Protein AF-A0A949NQY0-F1 (afdb_monomer_lite)

Foldseek 3Di:
DDADDPVLLVLLLVLLVVLLPDDLVLLQCCVPQPDQLGPPLLSVLSCLLSVLSVLDDSVLSVVDGSVLSVLSNVLSVVSVVLSVCSNVDDCVVDDVVSVVSSVVSNVSSVVSCVNRVVSSVVVVD

Sequence (125 aa):
MTAVNNSDLDNARASLERVQKFDTATLSQKNRLGDELCFDPAVDPANKIIGLYRKLTLSSLEDFPKAQLDVIVNQANADFVTFGKILEYKPSQGVAERDNLINQLDARYATVFQNIHPLISVLRR

Secondary structure (DSSP, 8-state):
-PPPPHHHHHHHHHHHHHHHT--GGGGG-HHHHHHHH--HHHHHHHHHHHHHHTTS-TTGGGGS-HHHHHHHHHHHHHHHHHHHHHHT--GGGHHHHHHHHHHHHHHHHHHHHHHHHHHHHHTT-

Radius of gyration: 15.91 Å; chains: 1; bounding box: 36×25×46 Å

pLDDT: mean 93.29, std 9.13, range [43.66, 98.31]

Structure (mmCIF, N/CA/C/O backbone):
data_AF-A0A949NQY0-F1
#
_entry.id   AF-A0A949NQY0-F1
#
loop_
_atom_site.group_PDB
_atom_site.id
_atom_site.type_symbol
_atom_site.label_atom_id
_atom_site.label_alt_id
_atom_site.label_comp_id
_atom_site.label_asym_id
_atom_site.label_entity_id
_atom_site.label_seq_id
_atom_site.pdbx_PDB_ins_code
_atom_site.Cartn_x
_atom_site.Cartn_y
_atom_site.Cartn_z
_atom_site.occupancy
_atom_site.B_iso_or_equiv
_atom_site.auth_seq_id
_atom_site.auth_comp_id
_atom_site.auth_asym_id
_atom_site.auth_atom_id
_atom_site.pdbx_PDB_model_num
ATOM 1 N N . MET A 1 1 ? -9.969 12.045 24.370 1.00 43.66 1 MET A N 1
ATOM 2 C CA . MET A 1 1 ? -10.445 10.974 23.470 1.00 43.66 1 MET A CA 1
ATOM 3 C C . MET A 1 1 ? -11.450 11.601 22.528 1.00 43.66 1 MET A C 1
ATOM 5 O O . MET A 1 1 ? -12.491 12.042 22.991 1.00 43.66 1 MET A O 1
ATOM 9 N N . THR A 1 2 ? -11.103 11.755 21.255 1.00 48.91 2 THR A N 1
ATOM 10 C CA . THR A 1 2 ? -12.026 12.281 20.243 1.00 48.91 2 THR A CA 1
ATOM 11 C C . THR A 1 2 ? -13.023 11.173 19.906 1.00 48.91 2 THR A C 1
ATOM 13 O O . THR A 1 2 ? -12.596 10.059 19.602 1.00 48.91 2 THR A O 1
A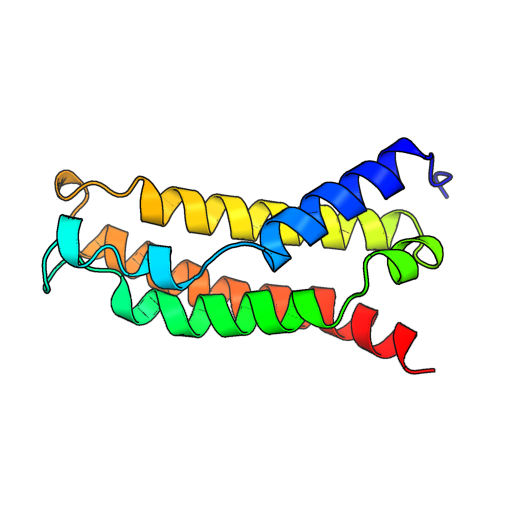TOM 16 N N . ALA A 1 3 ? -14.324 11.441 20.035 1.00 59.97 3 ALA A N 1
ATOM 17 C CA . ALA A 1 3 ? -15.365 10.488 19.657 1.00 59.97 3 ALA A CA 1
ATOM 18 C C . ALA A 1 3 ? -15.244 10.142 18.162 1.00 59.97 3 ALA A C 1
ATOM 20 O O . ALA A 1 3 ? -14.936 11.020 17.356 1.00 59.97 3 ALA A O 1
ATOM 21 N N . VAL A 1 4 ? -15.453 8.871 17.809 1.00 68.38 4 VAL A N 1
ATOM 22 C CA . VAL A 1 4 ? -15.598 8.444 16.409 1.00 68.38 4 VAL A CA 1
ATOM 23 C C . VAL A 1 4 ? -16.932 8.991 15.917 1.00 68.38 4 VAL A C 1
ATOM 25 O O . VAL A 1 4 ? -17.972 8.639 16.471 1.00 68.38 4 VAL A O 1
ATOM 28 N N . ASN A 1 5 ? -16.913 9.848 14.900 1.00 77.12 5 ASN A N 1
ATOM 29 C CA . ASN A 1 5 ? -18.142 10.275 14.232 1.00 77.12 5 ASN A CA 1
ATOM 30 C C . ASN A 1 5 ? -18.378 9.402 12.993 1.00 77.12 5 ASN A C 1
ATOM 32 O O . ASN A 1 5 ? -17.433 8.835 12.447 1.00 77.12 5 ASN A O 1
ATOM 36 N N . ASN A 1 6 ? -19.623 9.315 12.511 1.00 78.12 6 ASN A N 1
ATOM 37 C CA . ASN A 1 6 ? -19.991 8.441 11.384 1.00 78.12 6 ASN A CA 1
ATOM 38 C C . ASN A 1 6 ? -19.102 8.659 10.139 1.00 78.12 6 ASN A C 1
ATOM 40 O O . ASN A 1 6 ? -18.733 7.711 9.456 1.00 78.12 6 ASN A O 1
ATOM 44 N N . SER A 1 7 ? -18.652 9.900 9.924 1.00 86.88 7 SER A N 1
ATOM 45 C CA . SER A 1 7 ? -17.726 10.271 8.852 1.00 86.88 7 SER A CA 1
ATOM 46 C C . SER A 1 7 ? -16.351 9.597 8.933 1.00 86.88 7 SER A C 1
ATOM 48 O O . SER A 1 7 ? -15.749 9.338 7.895 1.00 86.88 7 SER A O 1
ATOM 50 N N . ASP A 1 8 ? -15.830 9.323 10.135 1.00 90.25 8 ASP A N 1
ATOM 51 C CA . ASP A 1 8 ? -14.536 8.649 10.310 1.00 90.25 8 ASP A CA 1
ATOM 52 C C . ASP A 1 8 ? -14.628 7.178 9.883 1.00 90.25 8 ASP A C 1
ATOM 54 O O . ASP A 1 8 ? -13.750 6.670 9.183 1.00 90.25 8 ASP A O 1
ATOM 58 N N . LEU A 1 9 ? -15.718 6.509 10.272 1.00 94.00 9 LEU A N 1
ATOM 59 C CA . LEU A 1 9 ? -15.992 5.119 9.912 1.00 94.00 9 LEU A CA 1
ATOM 60 C C . LEU A 1 9 ? -16.247 4.972 8.407 1.00 94.00 9 LEU A C 1
ATOM 62 O O . LEU A 1 9 ? -15.681 4.081 7.774 1.00 94.00 9 LEU A O 1
ATOM 66 N N . ASP A 1 10 ? -17.050 5.865 7.825 1.00 95.06 10 ASP A N 1
ATOM 67 C CA . ASP A 1 10 ? -17.339 5.869 6.388 1.00 95.06 10 ASP A CA 1
ATOM 68 C C . ASP A 1 10 ? -16.065 6.101 5.562 1.00 95.06 10 ASP A C 1
ATOM 70 O O . ASP A 1 10 ? -15.825 5.410 4.568 1.00 95.06 10 ASP A O 1
ATOM 74 N N . ASN A 1 11 ? -15.192 7.009 6.010 1.00 96.00 11 ASN A N 1
ATOM 75 C CA . ASN A 1 11 ? -13.898 7.245 5.375 1.00 96.00 11 ASN A CA 1
ATOM 76 C C . ASN A 1 11 ? -12.976 6.018 5.477 1.00 96.00 11 ASN A C 1
ATOM 78 O O . ASN A 1 11 ? -12.383 5.601 4.481 1.00 96.00 11 ASN A O 1
ATOM 82 N N . ALA A 1 12 ? -12.894 5.388 6.653 1.00 97.06 12 ALA A N 1
ATOM 83 C CA . ALA A 1 12 ? -12.118 4.162 6.838 1.00 97.06 12 ALA A CA 1
ATOM 84 C C . ALA A 1 12 ? -12.615 3.021 5.943 1.00 97.06 12 ALA A C 1
ATOM 86 O O . ALA A 1 12 ? -11.800 2.342 5.313 1.00 97.06 12 ALA A O 1
ATOM 87 N N . ARG A 1 13 ? -13.938 2.856 5.822 1.00 97.44 13 ARG A N 1
ATOM 88 C CA . ARG A 1 13 ? -14.557 1.886 4.909 1.00 97.44 13 ARG A CA 1
ATOM 89 C C . ARG A 1 13 ? -14.185 2.161 3.462 1.00 97.44 13 ARG A C 1
ATOM 91 O O . ARG A 1 13 ? -13.691 1.256 2.798 1.00 97.44 13 ARG A O 1
ATOM 98 N N . ALA A 1 14 ? -14.359 3.396 2.997 1.00 97.50 14 ALA A N 1
ATOM 99 C CA . ALA A 1 14 ? -14.058 3.771 1.619 1.00 97.50 14 ALA A CA 1
ATOM 100 C C . ALA A 1 14 ? -12.572 3.568 1.275 1.00 97.50 14 ALA A C 1
ATOM 102 O O . ALA A 1 14 ? -12.245 2.978 0.242 1.00 97.50 14 ALA A O 1
ATOM 103 N N . SER A 1 15 ? -11.658 4.004 2.150 1.00 97.81 15 SER A N 1
ATOM 104 C CA . SER A 1 15 ? -10.215 3.823 1.956 1.00 97.81 15 SER A CA 1
ATOM 105 C C . SER A 1 15 ? -9.811 2.347 1.950 1.00 97.81 15 SER A C 1
ATOM 107 O O . SER A 1 15 ? -9.056 1.932 1.064 1.00 97.81 15 SER A O 1
ATOM 109 N N . LEU A 1 16 ? -10.319 1.551 2.900 1.00 97.88 16 LEU A N 1
ATOM 110 C CA . LEU A 1 16 ? -10.015 0.122 2.992 1.00 97.88 16 LEU A CA 1
ATOM 111 C C . LEU A 1 16 ? -10.578 -0.648 1.792 1.00 97.88 16 LEU A C 1
ATOM 113 O O . LEU A 1 16 ? -9.865 -1.428 1.164 1.00 97.88 16 LEU A O 1
ATOM 117 N N . GLU A 1 17 ? -11.834 -0.400 1.430 1.00 98.06 17 GLU A N 1
ATOM 118 C CA . GLU A 1 17 ? -12.479 -1.058 0.297 1.00 98.06 17 GLU A CA 1
ATOM 119 C C . GLU A 1 17 ? -11.743 -0.758 -1.014 1.00 98.06 17 GLU A C 1
ATOM 121 O O . GLU A 1 17 ? -11.469 -1.669 -1.801 1.00 98.06 17 GLU A O 1
ATOM 126 N N . ARG A 1 18 ? -11.356 0.505 -1.231 1.00 98.00 18 ARG A N 1
ATOM 127 C CA . ARG A 1 18 ? -10.615 0.917 -2.428 1.00 98.00 18 ARG A CA 1
ATOM 128 C C . ARG A 1 18 ? -9.297 0.159 -2.570 1.00 98.00 18 ARG A C 1
ATOM 130 O O . ARG A 1 18 ? -9.002 -0.330 -3.658 1.00 98.00 18 ARG A O 1
ATOM 137 N N . VAL A 1 19 ? -8.508 0.053 -1.498 1.00 97.50 19 VAL A N 1
ATOM 138 C CA . VAL A 1 19 ? -7.222 -0.661 -1.565 1.00 97.50 19 VAL A CA 1
ATOM 139 C C . VAL A 1 19 ? -7.420 -2.176 -1.687 1.00 97.50 19 VAL A C 1
ATOM 141 O O . VAL A 1 19 ? -6.682 -2.825 -2.420 1.00 97.50 19 VAL A O 1
ATOM 144 N N . GLN A 1 20 ? -8.448 -2.753 -1.053 1.00 97.62 20 GLN A N 1
ATOM 145 C CA . GLN A 1 20 ? -8.754 -4.189 -1.151 1.00 97.62 20 GLN A CA 1
ATOM 146 C C . GLN A 1 20 ? -9.164 -4.629 -2.564 1.00 97.62 20 GLN A C 1
ATOM 148 O O . GLN A 1 20 ? -8.848 -5.755 -2.978 1.00 97.62 20 GLN A O 1
ATOM 153 N N . LYS A 1 21 ? -9.879 -3.749 -3.277 1.00 97.81 21 LYS A N 1
ATOM 154 C CA . LYS A 1 21 ? -10.380 -3.962 -4.642 1.00 97.81 21 LYS A CA 1
ATOM 155 C C . LYS A 1 21 ? -9.372 -3.611 -5.735 1.00 97.81 21 LYS A C 1
ATOM 157 O O . LYS A 1 21 ? -9.649 -3.887 -6.898 1.00 97.81 21 LYS A O 1
ATOM 162 N N . PHE A 1 22 ? -8.237 -3.007 -5.392 1.00 98.19 22 PHE A N 1
ATOM 163 C CA . PHE A 1 22 ? -7.228 -2.654 -6.382 1.00 98.19 22 PHE A CA 1
ATOM 164 C C . PHE A 1 22 ? -6.660 -3.912 -7.058 1.00 98.19 22 PHE A C 1
ATOM 166 O O . PHE A 1 22 ? -6.286 -4.879 -6.389 1.00 98.19 22 PHE A O 1
ATOM 173 N N . ASP A 1 23 ? -6.606 -3.893 -8.389 1.00 97.75 23 ASP A N 1
ATOM 174 C CA . ASP A 1 23 ? -6.026 -4.968 -9.189 1.00 97.75 23 ASP A CA 1
ATOM 175 C C . ASP A 1 23 ? -4.523 -4.730 -9.376 1.00 97.75 23 ASP A C 1
ATOM 177 O O . ASP A 1 23 ? -4.094 -3.867 -10.143 1.00 97.75 23 ASP A O 1
ATOM 181 N N . THR A 1 24 ? -3.711 -5.511 -8.667 1.00 97.69 24 THR A N 1
ATOM 182 C CA . THR A 1 24 ? -2.244 -5.414 -8.686 1.00 97.69 24 THR A CA 1
ATOM 183 C C . THR A 1 24 ? -1.637 -5.790 -10.027 1.00 97.69 24 THR A C 1
ATOM 185 O O . THR A 1 24 ? -0.552 -5.302 -10.338 1.00 97.69 24 THR A O 1
ATOM 188 N N . ALA A 1 25 ? -2.319 -6.596 -10.848 1.00 97.94 25 ALA A N 1
ATOM 189 C CA . ALA A 1 25 ? -1.822 -6.961 -12.171 1.00 97.94 25 ALA A CA 1
ATOM 190 C C . ALA A 1 25 ? -1.700 -5.727 -13.077 1.00 97.94 25 ALA A C 1
ATOM 192 O O . ALA A 1 25 ? -0.813 -5.663 -13.930 1.00 97.94 25 ALA A O 1
ATOM 193 N N . THR A 1 26 ? -2.523 -4.698 -12.835 1.00 97.88 26 THR A N 1
ATOM 194 C CA . THR A 1 26 ? -2.422 -3.415 -13.541 1.00 97.88 26 THR A CA 1
ATOM 195 C C . THR A 1 26 ? -1.085 -2.717 -13.304 1.00 97.88 26 THR A C 1
ATOM 197 O O . THR A 1 26 ? -0.657 -1.941 -14.157 1.00 97.88 26 THR A O 1
ATOM 200 N N . LEU A 1 27 ? -0.377 -3.012 -12.208 1.00 98.00 27 LEU A N 1
ATOM 201 C CA . LEU A 1 27 ? 0.914 -2.393 -11.918 1.00 98.00 27 LEU A CA 1
ATOM 202 C C . LEU A 1 27 ? 2.011 -2.842 -12.870 1.00 98.00 27 LEU A C 1
ATOM 204 O O . LEU A 1 27 ? 2.926 -2.064 -13.055 1.00 98.00 27 LEU A O 1
ATOM 208 N N . SER A 1 28 ? 1.918 -4.013 -13.511 1.00 98.00 28 SER A N 1
ATOM 209 C CA . SER A 1 28 ? 2.944 -4.520 -14.441 1.00 98.00 28 SER A CA 1
ATOM 210 C C . SER A 1 28 ? 3.342 -3.484 -15.499 1.00 98.00 28 SER A C 1
ATOM 212 O O . SER A 1 28 ? 4.524 -3.295 -15.783 1.00 98.00 28 SER A O 1
ATOM 214 N N . GLN A 1 29 ? 2.360 -2.795 -16.095 1.00 97.38 29 GLN A N 1
ATOM 215 C CA . GLN A 1 29 ? 2.564 -1.782 -17.142 1.00 97.38 29 GLN A CA 1
ATOM 216 C C . GLN A 1 29 ? 3.413 -2.250 -18.348 1.00 97.38 29 GLN A C 1
ATOM 218 O O . GLN A 1 29 ? 3.776 -1.433 -19.197 1.00 97.38 29 GLN A O 1
ATOM 223 N N . LYS A 1 30 ? 3.681 -3.557 -18.484 1.00 96.94 30 LYS A N 1
ATOM 224 C CA . LYS A 1 30 ? 4.556 -4.142 -19.510 1.00 96.94 30 LYS A CA 1
ATOM 225 C C . LYS A 1 30 ? 4.128 -3.785 -20.932 1.00 96.94 30 LYS A C 1
ATOM 227 O O . LYS A 1 30 ? 4.959 -3.398 -21.743 1.00 96.94 30 LYS A O 1
ATOM 232 N N . ASN A 1 31 ? 2.822 -3.785 -21.206 1.00 95.69 31 ASN A N 1
ATOM 233 C CA . ASN A 1 31 ? 2.279 -3.405 -22.517 1.00 95.69 31 ASN A CA 1
ATOM 234 C C . ASN A 1 31 ? 2.557 -1.939 -22.899 1.00 95.69 31 ASN A C 1
ATOM 236 O O . ASN A 1 31 ? 2.600 -1.618 -24.082 1.00 95.69 31 ASN A O 1
ATOM 240 N N . ARG A 1 32 ? 2.712 -1.042 -21.914 1.00 96.25 32 ARG A N 1
ATOM 241 C CA . ARG A 1 32 ? 2.937 0.397 -22.132 1.00 96.25 32 ARG A CA 1
ATOM 242 C C . ARG A 1 32 ? 4.420 0.764 -22.113 1.00 96.25 32 ARG A C 1
ATOM 244 O O . ARG A 1 32 ? 4.818 1.687 -22.815 1.00 96.25 32 ARG A O 1
ATOM 251 N N . LEU A 1 33 ? 5.208 0.089 -21.278 1.00 96.50 33 LEU A N 1
ATOM 252 C CA . LEU A 1 33 ? 6.589 0.468 -20.966 1.00 96.50 33 LEU A CA 1
ATOM 253 C C . LEU A 1 33 ? 7.641 -0.483 -21.560 1.00 96.50 33 LEU A C 1
ATOM 255 O O . LEU A 1 33 ? 8.821 -0.142 -21.557 1.00 96.50 33 LEU A O 1
ATOM 259 N N . GLY A 1 34 ? 7.233 -1.639 -22.091 1.00 95.31 34 GLY A N 1
ATOM 260 C CA . GLY A 1 34 ? 8.152 -2.677 -22.563 1.00 95.31 34 GLY A CA 1
ATOM 261 C C . GLY A 1 34 ? 8.887 -3.376 -21.417 1.00 95.31 34 GLY A C 1
ATOM 262 O O . GLY A 1 34 ? 8.658 -3.079 -20.247 1.00 95.31 34 GLY A O 1
ATOM 263 N N . ASP A 1 35 ? 9.771 -4.318 -21.743 1.00 93.56 35 ASP A N 1
ATOM 264 C CA . ASP A 1 35 ? 10.422 -5.172 -20.739 1.00 93.56 35 ASP A CA 1
ATOM 265 C C . ASP A 1 35 ? 11.365 -4.403 -19.801 1.00 93.56 35 ASP A C 1
ATOM 267 O O . ASP A 1 35 ? 11.415 -4.692 -18.608 1.00 93.56 35 ASP A O 1
ATOM 271 N N . GLU A 1 36 ? 12.072 -3.391 -20.309 1.00 92.19 36 GLU A N 1
ATOM 272 C CA . GLU A 1 36 ? 13.106 -2.669 -19.552 1.00 92.19 36 GLU A CA 1
ATOM 273 C C . GLU A 1 36 ? 12.539 -1.728 -18.480 1.00 92.19 36 GLU A C 1
ATOM 275 O O . GLU A 1 36 ? 13.142 -1.552 -17.423 1.00 92.19 36 GLU A O 1
ATOM 280 N N . LEU A 1 37 ? 11.376 -1.121 -18.739 1.00 96.31 37 LEU A N 1
ATOM 281 C CA . LEU A 1 37 ? 10.758 -0.125 -17.855 1.00 96.31 37 LEU A CA 1
ATOM 282 C C . LEU A 1 37 ? 9.452 -0.613 -17.218 1.00 96.31 37 LEU A C 1
ATOM 284 O O . LEU A 1 37 ? 8.791 0.154 -16.518 1.00 96.31 37 LEU A O 1
ATOM 288 N N . CYS A 1 38 ? 9.065 -1.874 -17.435 1.00 97.06 38 CYS A N 1
ATOM 289 C CA . CYS A 1 38 ? 7.900 -2.448 -16.772 1.00 97.06 38 CYS A CA 1
ATOM 290 C C . CYS A 1 38 ? 8.083 -2.534 -15.254 1.00 97.06 38 CYS A C 1
ATOM 292 O O . CYS A 1 38 ? 9.185 -2.508 -14.699 1.00 97.06 38 CYS A O 1
ATOM 294 N N . PHE A 1 39 ? 6.964 -2.712 -14.577 1.00 98.12 39 PHE A N 1
ATOM 295 C CA . PHE A 1 39 ? 6.841 -2.862 -13.137 1.00 98.12 39 PHE A CA 1
ATOM 296 C C . PHE A 1 39 ? 6.355 -4.274 -12.778 1.00 98.12 39 PHE A C 1
ATOM 298 O O . PHE A 1 39 ? 5.726 -4.460 -11.741 1.00 98.12 39 PHE A O 1
ATOM 305 N N . ASP A 1 40 ? 6.669 -5.290 -13.596 1.00 97.75 40 ASP A N 1
ATOM 306 C CA . ASP A 1 40 ? 6.424 -6.704 -13.253 1.00 97.75 40 ASP A CA 1
ATOM 307 C C . ASP A 1 40 ? 6.896 -7.040 -11.816 1.00 97.75 40 ASP A C 1
ATOM 309 O O . ASP A 1 40 ? 6.116 -7.622 -11.059 1.00 97.75 40 ASP A O 1
ATOM 313 N N . PRO A 1 41 ? 8.086 -6.589 -11.350 1.00 96.75 41 PRO A N 1
ATOM 314 C CA . PRO A 1 41 ? 8.534 -6.843 -9.977 1.00 96.75 41 PRO A CA 1
ATOM 315 C C . PRO A 1 41 ? 7.704 -6.156 -8.882 1.00 96.75 41 PRO A C 1
ATOM 317 O O . PRO A 1 41 ? 7.806 -6.543 -7.724 1.00 96.75 41 PRO A O 1
ATOM 320 N N . ALA A 1 42 ? 6.883 -5.153 -9.214 1.00 96.50 42 ALA A N 1
ATOM 321 C CA . ALA A 1 42 ? 6.023 -4.456 -8.254 1.00 96.50 42 ALA A CA 1
ATOM 322 C C . ALA A 1 42 ? 4.750 -5.244 -7.901 1.00 96.50 42 ALA A C 1
ATOM 324 O O . ALA A 1 42 ? 4.124 -4.977 -6.871 1.00 96.50 42 ALA A O 1
ATOM 325 N N . VAL A 1 43 ? 4.355 -6.206 -8.744 1.00 97.31 43 VAL A N 1
ATOM 326 C CA . VAL A 1 43 ? 3.087 -6.940 -8.607 1.00 97.31 43 VAL A CA 1
ATOM 327 C C . VAL A 1 43 ? 3.073 -7.787 -7.332 1.00 97.31 43 VAL A C 1
ATOM 329 O O . VAL A 1 43 ? 2.113 -7.739 -6.561 1.00 97.31 43 VAL A O 1
ATOM 332 N N . ASP A 1 44 ? 4.154 -8.517 -7.059 1.00 95.94 44 ASP A N 1
ATOM 333 C CA . ASP A 1 44 ? 4.256 -9.391 -5.886 1.00 95.94 44 ASP A CA 1
ATOM 334 C C . ASP A 1 44 ? 4.258 -8.623 -4.549 1.00 95.94 44 ASP A C 1
ATOM 336 O O . ASP A 1 44 ? 3.488 -8.988 -3.650 1.00 95.94 44 ASP A O 1
ATOM 340 N N . PRO A 1 45 ? 5.047 -7.545 -4.374 1.00 95.69 45 PRO A N 1
ATOM 341 C CA . PRO A 1 45 ? 4.961 -6.691 -3.190 1.00 95.69 45 PRO A CA 1
ATOM 342 C C . PRO A 1 45 ? 3.563 -6.092 -2.993 1.00 95.69 45 PRO A C 1
ATOM 344 O O . PRO A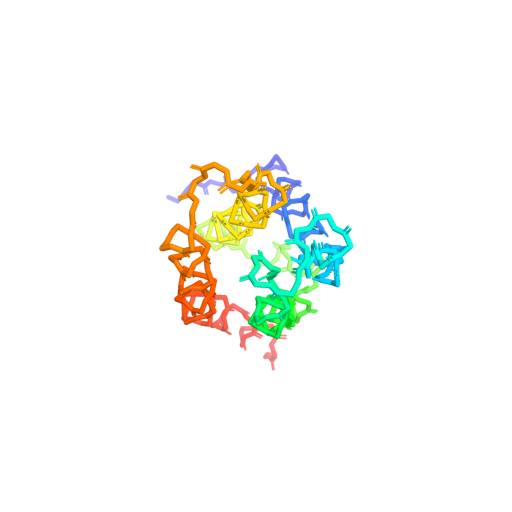 1 45 ? 3.022 -6.136 -1.883 1.00 95.69 45 PRO A O 1
ATOM 347 N N . ALA A 1 46 ? 2.923 -5.616 -4.067 1.00 97.75 46 ALA A N 1
ATOM 348 C CA . ALA A 1 46 ? 1.566 -5.076 -4.002 1.00 97.75 46 ALA A CA 1
ATOM 349 C C . ALA A 1 46 ? 0.543 -6.141 -3.575 1.00 97.75 46 ALA A C 1
ATOM 351 O O . ALA A 1 46 ? -0.319 -5.875 -2.733 1.00 97.75 46 ALA A O 1
ATOM 352 N N . ASN A 1 47 ? 0.674 -7.370 -4.084 1.00 97.7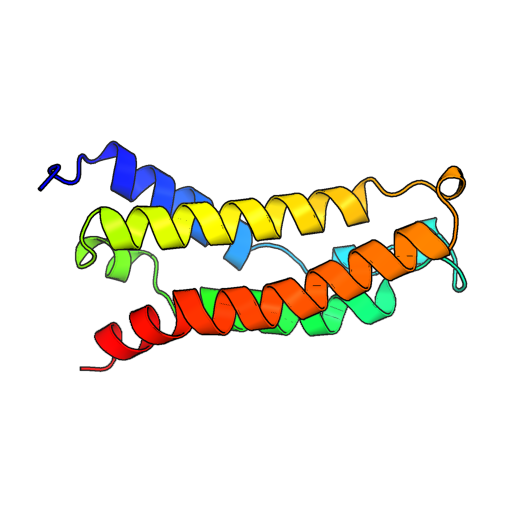5 47 ASN A N 1
ATOM 353 C CA . ASN A 1 47 ? -0.159 -8.504 -3.680 1.00 97.75 47 ASN A CA 1
ATOM 354 C C . ASN A 1 47 ? -0.041 -8.798 -2.186 1.00 97.75 47 ASN A C 1
ATOM 356 O O . ASN A 1 47 ? -1.051 -9.029 -1.518 1.00 97.75 47 ASN A O 1
ATOM 360 N N . LYS A 1 48 ? 1.177 -8.758 -1.639 1.00 96.44 48 LYS A N 1
ATOM 361 C CA . LYS A 1 48 ? 1.406 -8.963 -0.203 1.00 96.44 48 LYS A CA 1
ATOM 362 C C . LYS A 1 48 ? 0.753 -7.862 0.635 1.00 96.44 48 LYS A C 1
ATOM 364 O O . LYS A 1 48 ? 0.105 -8.177 1.633 1.00 96.44 48 LYS A O 1
ATOM 369 N N . ILE A 1 49 ? 0.872 -6.599 0.216 1.00 96.81 49 ILE A N 1
ATOM 370 C CA . ILE A 1 49 ? 0.226 -5.450 0.875 1.00 96.81 49 ILE A CA 1
ATOM 371 C C . ILE A 1 49 ? -1.297 -5.617 0.890 1.00 96.81 49 ILE A C 1
ATOM 373 O O . ILE A 1 49 ? -1.917 -5.604 1.955 1.00 96.81 49 ILE A O 1
ATOM 377 N N . ILE A 1 50 ? -1.910 -5.846 -0.274 1.00 97.06 50 ILE A N 1
ATOM 378 C CA . ILE A 1 50 ? -3.364 -6.028 -0.378 1.00 97.06 50 ILE A CA 1
ATOM 379 C C . ILE A 1 50 ? -3.821 -7.267 0.395 1.00 97.06 50 ILE A C 1
ATOM 381 O O . ILE A 1 50 ? -4.869 -7.246 1.041 1.00 97.06 50 ILE A O 1
ATOM 385 N N . GLY A 1 51 ? -3.017 -8.330 0.403 1.00 96.44 51 GLY A N 1
ATOM 386 C CA . GLY A 1 51 ? -3.265 -9.528 1.200 1.00 96.44 51 GLY A CA 1
ATOM 387 C C . GLY A 1 51 ? -3.337 -9.261 2.707 1.00 96.44 51 GLY A C 1
ATOM 388 O O . GLY A 1 51 ? -4.075 -9.957 3.403 1.00 96.44 51 GLY A O 1
ATOM 389 N N . LEU A 1 52 ? -2.627 -8.251 3.226 1.00 95.25 52 LEU A N 1
ATOM 390 C CA . LEU A 1 52 ? -2.783 -7.806 4.615 1.00 95.25 52 LEU A CA 1
ATOM 391 C C . LEU A 1 52 ? -4.108 -7.065 4.805 1.00 95.25 52 LEU A C 1
ATOM 393 O O . LEU A 1 52 ? -4.867 -7.420 5.704 1.00 95.25 52 LEU A O 1
ATOM 397 N N . TYR A 1 53 ? -4.438 -6.110 3.932 1.00 96.62 53 TYR A N 1
ATOM 398 C CA . TYR A 1 53 ? -5.705 -5.376 4.025 1.00 96.62 53 TYR A CA 1
ATOM 399 C C . TYR A 1 53 ? -6.933 -6.272 3.916 1.00 96.62 53 TYR A C 1
ATOM 401 O O . TYR A 1 53 ? -7.897 -6.060 4.644 1.00 96.62 53 TYR A O 1
ATOM 409 N N . ARG A 1 54 ? -6.910 -7.298 3.060 1.00 95.75 54 ARG A N 1
ATOM 410 C CA . ARG A 1 54 ? -8.027 -8.246 2.886 1.00 95.75 54 ARG A CA 1
ATOM 411 C C . ARG A 1 54 ? -8.342 -9.071 4.136 1.00 95.75 54 ARG A C 1
ATOM 413 O O . ARG A 1 54 ? -9.411 -9.663 4.211 1.00 95.75 54 ARG A O 1
ATOM 420 N N . LYS A 1 55 ? -7.436 -9.116 5.118 1.00 94.94 55 LYS A N 1
ATOM 421 C CA . LYS A 1 55 ? -7.691 -9.763 6.415 1.00 94.94 55 LYS A CA 1
ATOM 422 C C . LYS A 1 55 ? -8.514 -8.889 7.365 1.00 94.94 55 LYS A C 1
ATOM 424 O O . LYS A 1 55 ? -9.006 -9.409 8.359 1.00 94.94 55 LYS A O 1
ATOM 429 N N . LEU A 1 56 ? -8.649 -7.592 7.083 1.00 94.12 56 LEU A N 1
ATOM 430 C CA . LEU A 1 56 ? -9.573 -6.703 7.782 1.00 94.12 56 LEU A CA 1
ATOM 431 C C . LEU A 1 56 ? -1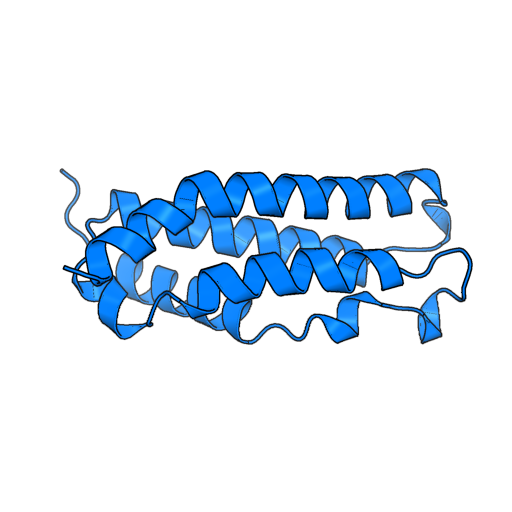0.932 -6.738 7.077 1.00 94.12 56 LEU A C 1
ATOM 433 O O . LEU A 1 56 ? -11.019 -6.473 5.878 1.00 94.12 56 LEU A O 1
ATOM 437 N N . THR A 1 57 ? -12.004 -7.037 7.804 1.00 93.38 57 THR A N 1
ATOM 438 C CA . THR A 1 57 ? -13.360 -6.953 7.245 1.00 93.38 57 THR A CA 1
ATOM 439 C C . THR A 1 57 ? -13.889 -5.526 7.380 1.00 93.38 57 THR A C 1
ATOM 441 O O . THR A 1 57 ? -13.589 -4.834 8.351 1.00 93.38 57 THR A O 1
ATOM 444 N N . LEU A 1 58 ? -14.718 -5.069 6.437 1.00 94.69 58 LEU A N 1
ATOM 445 C CA . LEU A 1 58 ? -15.318 -3.727 6.518 1.00 94.69 58 LEU A CA 1
ATOM 446 C C . LEU A 1 58 ? -16.232 -3.556 7.747 1.00 94.69 58 LEU A C 1
ATOM 448 O O . LEU A 1 58 ? -16.388 -2.440 8.242 1.00 94.69 58 LEU A O 1
ATOM 452 N N . SER A 1 59 ? -16.823 -4.651 8.241 1.00 92.25 59 SER A N 1
ATOM 453 C CA . SER A 1 59 ? -17.642 -4.660 9.457 1.00 92.25 59 SER A CA 1
ATOM 454 C C . SER A 1 59 ? -16.803 -4.511 10.726 1.00 92.25 59 SER A C 1
ATOM 456 O O . SER A 1 59 ? -17.205 -3.779 11.618 1.00 92.25 59 SER A O 1
ATOM 458 N N . SER A 1 60 ? -15.603 -5.107 10.774 1.00 91.88 60 SER A N 1
ATOM 459 C CA . SER A 1 60 ? -14.701 -5.011 11.935 1.00 91.88 60 SER A CA 1
ATOM 460 C C . SER A 1 60 ? -14.228 -3.592 12.258 1.00 91.88 60 SER A C 1
ATOM 462 O O . SER A 1 60 ? -13.710 -3.337 13.340 1.00 91.88 60 SER A O 1
ATOM 464 N N . LEU A 1 61 ? -14.410 -2.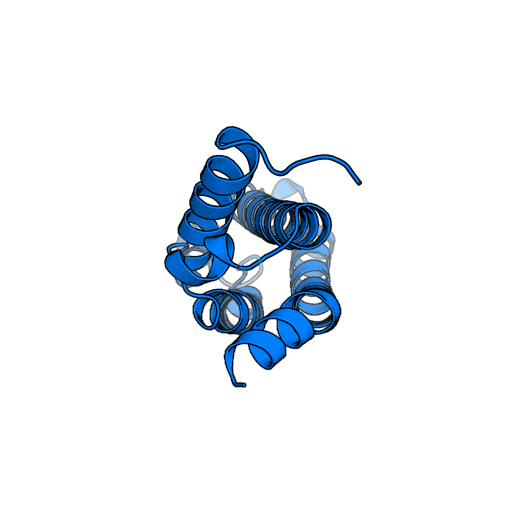650 11.328 1.00 93.44 61 LEU A N 1
ATOM 465 C CA . LEU A 1 61 ? -14.076 -1.248 11.552 1.00 93.44 61 LEU A CA 1
ATOM 466 C C . LEU A 1 61 ? -14.945 -0.598 12.639 1.00 93.44 61 LEU A C 1
ATOM 468 O O . LEU A 1 61 ? -14.501 0.363 13.257 1.00 93.44 61 LEU A O 1
ATOM 472 N N . GLU A 1 62 ? -16.149 -1.116 12.897 1.00 92.25 62 GLU A N 1
ATOM 473 C CA . GLU A 1 62 ? -17.041 -0.598 13.948 1.00 92.25 62 GLU A CA 1
ATOM 474 C C . GLU A 1 62 ? -16.457 -0.773 15.357 1.00 92.25 62 GLU A C 1
ATOM 476 O O . GLU A 1 62 ? -16.730 0.034 16.243 1.00 92.25 62 GLU A O 1
ATOM 481 N N . ASP A 1 63 ? -15.599 -1.779 15.541 1.00 90.56 63 ASP A N 1
ATOM 482 C CA . ASP A 1 63 ? -14.990 -2.111 16.829 1.00 90.56 63 ASP A CA 1
ATOM 483 C C . ASP A 1 63 ? -13.703 -1.316 17.104 1.00 90.56 63 ASP A C 1
ATOM 485 O O . ASP A 1 63 ? -13.141 -1.375 18.204 1.00 90.56 63 ASP A O 1
ATOM 489 N N . PHE A 1 64 ? -13.204 -0.568 16.114 1.00 91.44 64 PHE A N 1
ATOM 490 C CA . PHE A 1 64 ? -11.946 0.153 16.240 1.00 91.44 64 PHE A CA 1
ATOM 491 C C . PHE A 1 64 ? -12.135 1.584 16.769 1.00 91.44 64 PHE A C 1
ATOM 493 O O . PHE A 1 64 ? -12.949 2.354 16.256 1.00 91.44 64 PHE A O 1
ATOM 500 N N . PRO A 1 65 ? -11.323 2.016 17.754 1.00 92.94 65 PRO A N 1
ATOM 501 C CA . PRO A 1 65 ? -11.280 3.410 18.166 1.00 92.94 65 PRO A CA 1
ATOM 502 C C . PRO A 1 65 ? -10.732 4.292 17.039 1.00 92.94 65 PRO A C 1
ATOM 504 O O . PRO A 1 65 ? -9.929 3.848 16.214 1.00 92.94 65 PRO A O 1
ATOM 507 N N . LYS A 1 66 ? -11.069 5.588 17.077 1.00 93.25 66 LYS A N 1
ATOM 508 C CA . LYS A 1 66 ? -10.673 6.573 16.056 1.00 93.25 66 LYS A CA 1
ATOM 509 C C . LYS A 1 66 ? -9.197 6.496 15.662 1.00 93.25 66 LYS A C 1
ATOM 511 O O . LYS A 1 66 ? -8.882 6.492 14.482 1.00 93.25 66 LYS A O 1
ATOM 516 N N . ALA A 1 67 ? -8.295 6.387 16.635 1.00 93.94 67 ALA A N 1
ATOM 517 C CA . ALA A 1 67 ? -6.861 6.334 16.359 1.00 93.94 67 ALA A CA 1
ATOM 518 C C . ALA A 1 67 ? -6.466 5.153 15.450 1.00 93.94 67 ALA A C 1
ATOM 520 O O . ALA A 1 67 ? -5.571 5.289 14.623 1.00 93.94 67 ALA A O 1
ATOM 521 N N . GLN A 1 68 ? -7.134 4.003 15.576 1.00 94.88 68 GLN A N 1
ATOM 522 C CA . GLN A 1 68 ? -6.881 2.838 14.726 1.00 94.88 68 GLN A CA 1
ATOM 523 C C . GLN A 1 68 ? -7.537 2.990 13.349 1.00 94.88 68 GLN A C 1
ATOM 525 O O . GLN A 1 68 ? -6.920 2.627 12.348 1.00 94.88 68 GLN A O 1
ATOM 530 N N . LEU A 1 69 ? -8.727 3.600 13.277 1.00 95.81 69 LEU A N 1
ATOM 531 C CA . LEU A 1 69 ? -9.346 3.980 12.002 1.00 95.81 69 LEU A CA 1
ATOM 532 C C . LEU A 1 69 ? -8.447 4.934 11.207 1.00 95.81 69 LEU A C 1
ATOM 534 O O . LEU A 1 69 ? -8.198 4.702 10.025 1.00 95.81 69 LEU A O 1
ATOM 538 N N . ASP A 1 70 ? -7.885 5.944 11.871 1.00 96.25 70 ASP A N 1
ATOM 539 C CA . ASP A 1 70 ? -6.966 6.902 11.256 1.00 96.25 70 ASP A CA 1
ATOM 540 C C . ASP A 1 70 ? -5.699 6.197 10.731 1.00 96.25 70 ASP A C 1
ATOM 542 O O . ASP A 1 70 ? -5.227 6.506 9.637 1.00 96.25 70 ASP A O 1
ATOM 546 N N . VAL A 1 71 ? -5.164 5.202 11.454 1.00 96.25 71 VAL A N 1
ATOM 547 C CA . VAL A 1 71 ? -4.038 4.378 10.969 1.00 96.25 71 VAL A CA 1
ATOM 548 C C . VAL A 1 71 ? -4.415 3.620 9.694 1.00 96.25 71 VAL A C 1
ATOM 550 O O . VAL A 1 71 ? -3.650 3.658 8.729 1.00 96.25 71 VAL A O 1
ATOM 553 N N . ILE A 1 72 ? -5.582 2.970 9.657 1.00 96.62 72 ILE A N 1
ATOM 554 C CA . ILE A 1 72 ? -6.051 2.226 8.476 1.00 96.62 72 ILE A CA 1
ATOM 555 C C . ILE A 1 72 ? -6.199 3.167 7.276 1.00 96.62 72 ILE A C 1
ATOM 557 O O . ILE A 1 72 ? -5.655 2.879 6.209 1.00 96.62 72 ILE A O 1
ATOM 561 N N . VAL A 1 73 ? -6.872 4.307 7.461 1.00 97.50 73 VAL A N 1
ATOM 562 C CA . VAL A 1 73 ? -7.061 5.333 6.422 1.00 97.50 73 VAL A CA 1
ATOM 563 C C . VAL A 1 73 ? -5.717 5.805 5.878 1.00 97.50 73 VAL A C 1
ATOM 565 O O . VAL A 1 73 ? -5.500 5.801 4.665 1.00 97.50 73 VAL A O 1
ATOM 568 N N . ASN A 1 74 ? -4.798 6.188 6.765 1.00 97.62 74 ASN A N 1
ATOM 569 C CA . ASN A 1 74 ? -3.510 6.749 6.371 1.00 97.62 74 ASN A CA 1
ATOM 570 C C . ASN A 1 74 ? -2.658 5.738 5.601 1.00 97.62 74 ASN A C 1
ATOM 572 O O . ASN A 1 74 ? -2.070 6.093 4.577 1.00 97.62 74 ASN A O 1
ATOM 576 N N . GLN A 1 75 ? -2.617 4.478 6.046 1.00 97.69 75 GLN A N 1
ATOM 577 C CA . GLN A 1 75 ? -1.853 3.445 5.348 1.00 97.69 75 GLN A CA 1
ATOM 578 C C . GLN A 1 75 ? -2.482 3.089 3.996 1.00 97.69 75 GLN A C 1
ATOM 580 O O . GLN A 1 75 ? -1.780 3.115 2.984 1.00 97.69 75 GLN A O 1
ATOM 585 N N . ALA A 1 76 ? -3.800 2.871 3.948 1.00 97.88 76 ALA A N 1
ATOM 586 C CA . ALA A 1 76 ? -4.504 2.549 2.707 1.00 97.88 76 ALA A CA 1
ATOM 587 C C . ALA A 1 76 ? -4.372 3.670 1.663 1.00 97.88 76 ALA A C 1
ATOM 589 O O . ALA A 1 76 ? -4.173 3.406 0.476 1.00 97.88 76 ALA A O 1
ATOM 590 N N . ASN A 1 77 ? -4.436 4.934 2.094 1.00 97.56 77 ASN A N 1
ATOM 591 C CA . ASN A 1 77 ? -4.245 6.084 1.212 1.00 97.56 77 ASN A CA 1
ATOM 592 C C . ASN A 1 77 ? -2.806 6.181 0.697 1.00 97.56 77 ASN A C 1
ATOM 594 O O . ASN A 1 77 ? -2.610 6.410 -0.495 1.00 97.56 77 ASN A O 1
ATOM 598 N N . ALA A 1 78 ? -1.806 5.984 1.557 1.00 97.50 78 ALA A N 1
ATOM 599 C CA . ALA A 1 78 ? -0.405 6.043 1.153 1.00 97.50 78 ALA A CA 1
ATOM 600 C C . ALA A 1 78 ? -0.029 4.925 0.160 1.00 97.50 78 ALA A C 1
ATOM 602 O O . ALA A 1 78 ? 0.703 5.179 -0.802 1.00 97.50 78 ALA A O 1
ATOM 603 N N . ASP A 1 79 ? -0.571 3.716 0.331 1.00 97.75 79 ASP A N 1
ATOM 604 C CA . ASP A 1 79 ? -0.376 2.624 -0.632 1.00 97.75 79 ASP A CA 1
ATOM 605 C C . ASP A 1 79 ? -1.059 2.919 -1.965 1.00 97.75 79 ASP A C 1
ATOM 607 O O . ASP A 1 79 ? -0.432 2.796 -3.014 1.00 97.75 79 ASP A O 1
ATOM 611 N N . PHE A 1 80 ? -2.302 3.408 -1.935 1.00 96.75 80 PHE A N 1
ATOM 612 C CA . PHE A 1 80 ? -3.022 3.773 -3.155 1.00 96.75 80 PHE A CA 1
ATOM 613 C C . PHE A 1 80 ? -2.325 4.901 -3.933 1.00 96.75 80 PHE A C 1
ATOM 615 O O . PHE A 1 80 ? -2.246 4.851 -5.159 1.00 96.75 80 PHE A O 1
ATOM 622 N N . VAL A 1 81 ? -1.757 5.893 -3.236 1.00 97.12 81 VAL A N 1
ATOM 623 C CA . VAL A 1 81 ? -0.921 6.935 -3.857 1.00 97.12 81 VAL A CA 1
ATOM 624 C C . VAL A 1 81 ? 0.327 6.328 -4.500 1.00 97.12 81 VAL A C 1
ATOM 626 O O . VAL A 1 81 ? 0.703 6.726 -5.600 1.00 97.12 81 VAL A O 1
ATOM 629 N N . THR A 1 82 ? 0.965 5.354 -3.848 1.00 97.25 82 THR A N 1
ATOM 630 C CA . THR A 1 82 ? 2.151 4.676 -4.397 1.00 97.25 82 THR A CA 1
ATOM 631 C C . THR A 1 82 ? 1.797 3.890 -5.663 1.00 97.25 82 THR A C 1
ATOM 633 O O . THR A 1 82 ? 2.511 3.984 -6.660 1.00 97.25 82 THR A O 1
ATOM 636 N N . PHE A 1 83 ? 0.654 3.195 -5.672 1.00 98.12 83 PHE A N 1
ATOM 637 C CA . PHE A 1 83 ? 0.128 2.532 -6.868 1.00 98.12 83 PHE A CA 1
ATOM 638 C C . PHE A 1 83 ? -0.133 3.537 -7.996 1.00 98.12 83 PHE A C 1
ATOM 640 O O . PHE A 1 83 ? 0.286 3.310 -9.129 1.00 98.12 83 PHE A O 1
ATOM 647 N N . GLY A 1 84 ? -0.746 4.682 -7.678 1.00 97.81 84 GLY A N 1
ATOM 648 C CA . GLY A 1 84 ? -0.981 5.768 -8.632 1.00 97.81 84 GLY A CA 1
ATOM 649 C C . GLY A 1 84 ? 0.305 6.271 -9.290 1.00 97.81 84 GLY A C 1
ATOM 650 O O . GLY A 1 84 ? 0.365 6.359 -10.511 1.00 97.81 84 GLY A O 1
ATOM 651 N N . LYS A 1 85 ? 1.373 6.494 -8.513 1.00 97.88 85 LYS A N 1
ATOM 652 C CA . LYS A 1 85 ? 2.678 6.920 -9.055 1.00 97.88 85 LYS A CA 1
ATOM 653 C C . LYS A 1 85 ? 3.254 5.936 -10.077 1.00 97.88 85 LYS A C 1
ATOM 655 O O . LYS A 1 85 ? 3.839 6.368 -11.065 1.00 97.88 85 LYS A O 1
ATOM 660 N N . ILE A 1 86 ? 3.077 4.630 -9.865 1.00 97.81 86 ILE A N 1
ATOM 661 C CA . ILE A 1 86 ? 3.499 3.603 -10.831 1.00 97.81 86 ILE A CA 1
ATOM 662 C C . ILE A 1 86 ? 2.660 3.676 -12.107 1.00 97.81 86 ILE A C 1
ATOM 664 O O . ILE A 1 86 ? 3.201 3.655 -13.213 1.00 97.81 86 ILE A O 1
ATOM 668 N N . LEU A 1 87 ? 1.339 3.795 -11.972 1.00 97.88 87 LEU A N 1
ATOM 669 C CA . LEU A 1 87 ? 0.437 3.897 -13.122 1.00 97.88 87 LEU A CA 1
ATOM 670 C C . LEU A 1 87 ? 0.685 5.177 -13.938 1.00 97.88 87 LEU A C 1
ATOM 672 O O . LEU A 1 87 ? 0.566 5.162 -15.163 1.00 97.88 87 LEU A O 1
ATOM 676 N N . GLU A 1 88 ? 1.086 6.263 -13.279 1.00 97.56 88 GLU A N 1
ATOM 677 C CA . GLU A 1 88 ? 1.392 7.559 -13.893 1.00 97.56 88 GLU A CA 1
ATOM 678 C C . GLU A 1 88 ? 2.841 7.688 -14.389 1.00 97.56 88 GLU A C 1
ATOM 680 O O . GLU A 1 88 ? 3.171 8.677 -15.051 1.00 97.56 88 GLU A O 1
ATOM 685 N N . TYR A 1 89 ? 3.695 6.692 -14.122 1.00 98.31 89 TYR A N 1
ATOM 686 C CA . TYR A 1 89 ? 5.104 6.708 -14.513 1.00 98.31 89 TYR A CA 1
ATOM 687 C C . TYR A 1 89 ? 5.274 6.965 -16.017 1.00 98.31 89 TYR A C 1
ATOM 689 O O . TYR A 1 89 ? 4.540 6.420 -16.852 1.00 98.31 89 TYR A O 1
ATOM 697 N N . LYS A 1 90 ? 6.271 7.775 -16.376 1.00 96.81 90 LYS A N 1
ATOM 698 C CA . LYS A 1 90 ? 6.631 8.123 -17.754 1.00 96.81 90 LYS A CA 1
ATOM 699 C C . LYS A 1 90 ? 8.061 7.673 -18.060 1.00 96.81 90 LYS A C 1
ATOM 701 O O . LYS A 1 90 ? 8.948 7.956 -17.257 1.00 96.81 90 LYS A O 1
ATOM 706 N N . PRO A 1 91 ? 8.334 7.110 -19.256 1.00 95.69 91 PRO A N 1
ATOM 707 C CA . PRO A 1 91 ? 9.686 6.692 -19.646 1.00 95.69 91 PRO A CA 1
ATOM 708 C C . PRO A 1 91 ? 10.758 7.782 -19.511 1.00 95.69 91 PRO A C 1
ATOM 710 O O . PRO A 1 91 ? 11.910 7.486 -19.212 1.00 95.69 91 PRO A O 1
ATOM 713 N N . SER A 1 92 ? 10.379 9.057 -19.658 1.00 97.06 92 SER A N 1
ATOM 714 C CA . SER A 1 92 ? 11.275 10.206 -19.473 1.00 97.06 92 SER A CA 1
ATOM 715 C C . SER A 1 92 ? 11.850 10.341 -18.056 1.00 97.06 92 SER A C 1
ATOM 717 O O . SER A 1 92 ? 12.796 11.098 -17.870 1.00 97.06 92 SER A O 1
ATOM 719 N N . GLN A 1 93 ? 11.281 9.658 -17.057 1.00 96.31 93 GLN A N 1
ATOM 720 C CA . GLN A 1 93 ? 11.790 9.636 -15.679 1.00 96.31 93 GLN A CA 1
ATOM 721 C C . GLN A 1 93 ? 12.977 8.674 -15.503 1.00 96.31 93 GLN A C 1
ATOM 723 O O . GLN A 1 93 ? 13.732 8.810 -14.543 1.00 96.31 93 GLN A O 1
ATOM 728 N N . GLY A 1 94 ? 13.170 7.731 -16.432 1.00 95.25 94 GLY A N 1
ATOM 729 C CA . GLY A 1 94 ? 14.310 6.815 -16.450 1.00 95.25 94 GLY A CA 1
ATOM 730 C C . GLY A 1 94 ? 14.233 5.655 -15.450 1.00 95.25 94 GLY A C 1
ATOM 731 O O . GLY A 1 94 ? 13.374 5.605 -14.564 1.00 95.25 94 GLY A O 1
ATOM 732 N N . VAL A 1 95 ? 15.155 4.702 -15.614 1.00 96.06 95 VAL A N 1
ATOM 733 C CA . VAL A 1 95 ? 15.205 3.431 -14.862 1.00 96.06 95 VAL A CA 1
ATOM 734 C C . VAL A 1 95 ? 15.352 3.657 -13.355 1.00 96.06 95 VAL A C 1
ATOM 736 O O . VAL A 1 95 ? 14.676 3.004 -12.569 1.00 96.06 95 VAL A O 1
ATOM 739 N N . ALA A 1 96 ? 16.167 4.632 -12.940 1.00 96.88 96 ALA A N 1
ATOM 740 C CA . ALA A 1 96 ? 16.415 4.903 -11.524 1.00 96.88 96 ALA A CA 1
ATOM 741 C C . ALA A 1 96 ? 15.133 5.259 -10.749 1.00 96.88 96 ALA A C 1
ATOM 743 O O . ALA A 1 96 ? 14.942 4.795 -9.627 1.00 96.88 96 ALA A O 1
ATOM 744 N N . GLU A 1 97 ? 14.231 6.044 -11.348 1.00 97.50 97 GLU A N 1
ATOM 745 C CA . GLU A 1 97 ? 12.957 6.382 -10.706 1.00 97.50 97 GLU A CA 1
ATOM 746 C C . GLU A 1 97 ? 11.990 5.193 -10.696 1.00 97.50 97 GLU A C 1
ATOM 748 O O . GLU A 1 97 ? 11.273 4.981 -9.718 1.00 97.50 97 GLU A O 1
ATOM 753 N N . ARG A 1 98 ? 12.006 4.366 -11.748 1.00 97.06 98 ARG A N 1
ATOM 754 C CA . ARG A 1 98 ? 11.249 3.107 -11.779 1.00 97.06 98 ARG A CA 1
ATOM 755 C C . ARG A 1 98 ? 11.679 2.186 -10.634 1.00 97.06 98 ARG A C 1
ATOM 757 O O . ARG A 1 98 ? 10.827 1.685 -9.902 1.00 97.06 98 ARG A O 1
ATOM 764 N N . ASP A 1 99 ? 12.983 2.006 -10.442 1.00 97.38 99 ASP A N 1
ATOM 765 C CA . ASP A 1 99 ? 13.531 1.153 -9.380 1.00 97.38 99 ASP A CA 1
ATOM 766 C C . ASP A 1 99 ? 13.232 1.721 -7.989 1.00 97.38 99 ASP A C 1
ATOM 768 O O . ASP A 1 99 ? 12.870 0.984 -7.071 1.00 97.38 99 ASP A O 1
ATOM 772 N N . ASN A 1 100 ? 13.304 3.045 -7.834 1.00 97.75 100 ASN A N 1
ATOM 773 C CA . ASN A 1 100 ? 12.921 3.736 -6.607 1.00 97.75 100 ASN A CA 1
ATOM 774 C C . ASN A 1 100 ? 11.451 3.478 -6.229 1.00 97.75 100 ASN A C 1
ATOM 776 O O . ASN A 1 100 ? 11.155 3.185 -5.071 1.00 97.75 100 ASN A O 1
ATOM 780 N N . LEU A 1 101 ? 10.526 3.536 -7.190 1.00 97.56 101 LEU A N 1
ATOM 781 C CA . LEU A 1 101 ? 9.107 3.250 -6.950 1.00 97.56 101 LEU A CA 1
ATOM 782 C C . LEU A 1 101 ? 8.862 1.790 -6.533 1.00 97.56 101 LEU A C 1
ATOM 784 O O . LEU A 1 101 ? 8.022 1.537 -5.670 1.00 97.56 101 LEU A O 1
ATOM 788 N N . ILE A 1 102 ? 9.615 0.838 -7.089 1.00 96.50 102 ILE A N 1
ATOM 789 C CA . ILE A 1 102 ? 9.541 -0.578 -6.686 1.00 96.50 102 ILE A CA 1
ATOM 790 C C . ILE A 1 102 ? 10.061 -0.763 -5.262 1.00 96.50 102 ILE A C 1
ATOM 792 O O . ILE A 1 102 ? 9.373 -1.354 -4.430 1.00 96.50 102 ILE A O 1
ATOM 796 N N . ASN A 1 103 ? 11.217 -0.178 -4.948 1.00 96.19 103 ASN A N 1
ATOM 797 C CA . ASN A 1 103 ? 11.796 -0.229 -3.606 1.00 96.19 103 ASN A CA 1
ATOM 798 C C . ASN A 1 103 ? 10.890 0.437 -2.561 1.00 96.19 103 ASN A C 1
ATOM 800 O O . ASN A 1 103 ? 10.779 -0.043 -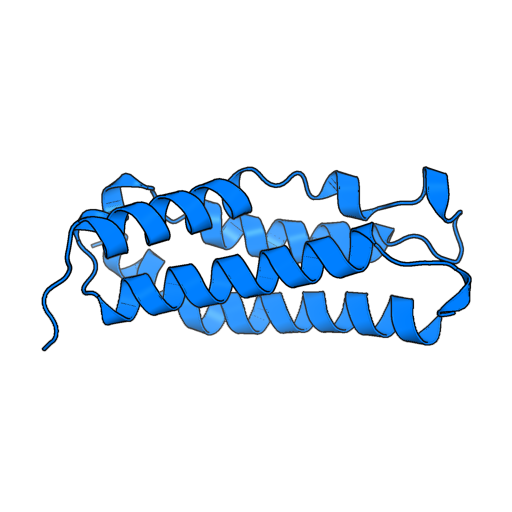1.431 1.00 96.19 103 ASN A O 1
ATOM 804 N N . GLN A 1 104 ? 10.205 1.526 -2.930 1.00 95.44 104 GLN A N 1
ATOM 805 C CA . GLN A 1 104 ? 9.180 2.129 -2.080 1.00 95.44 104 GLN A CA 1
ATOM 806 C C . GLN A 1 104 ? 8.088 1.112 -1.764 1.00 95.44 104 GLN A C 1
ATOM 808 O O . GLN A 1 104 ? 7.733 0.964 -0.601 1.00 95.44 104 GLN A O 1
ATOM 813 N N . LEU A 1 105 ? 7.596 0.378 -2.760 1.00 94.44 105 LEU A N 1
ATOM 814 C CA . LEU A 1 105 ? 6.551 -0.630 -2.587 1.00 94.44 105 LEU A CA 1
ATOM 815 C C . LEU A 1 105 ? 6.975 -1.774 -1.653 1.00 94.44 105 LEU A C 1
ATOM 817 O O . LEU A 1 105 ? 6.203 -2.173 -0.778 1.00 94.44 105 LEU A O 1
ATOM 821 N N . ASP A 1 106 ? 8.221 -2.230 -1.748 1.00 92.12 106 ASP A N 1
ATOM 822 C CA . ASP A 1 106 ? 8.781 -3.188 -0.789 1.00 92.12 106 ASP A CA 1
ATOM 823 C C . ASP A 1 106 ? 8.840 -2.618 0.638 1.00 92.12 106 ASP A C 1
ATOM 825 O O . ASP A 1 106 ? 8.428 -3.272 1.603 1.00 92.12 106 ASP A O 1
ATOM 829 N N . ALA A 1 107 ? 9.269 -1.363 0.798 1.00 95.31 107 ALA A N 1
ATOM 830 C CA . ALA A 1 107 ? 9.274 -0.690 2.098 1.00 95.31 107 ALA A CA 1
ATOM 831 C C . ALA A 1 107 ? 7.851 -0.460 2.652 1.00 95.31 107 ALA A C 1
ATOM 833 O O . ALA A 1 107 ? 7.620 -0.531 3.869 1.00 95.31 107 ALA A O 1
ATOM 834 N N . ARG A 1 108 ? 6.870 -0.228 1.768 1.00 94.94 108 ARG A N 1
ATOM 835 C CA . ARG A 1 108 ? 5.453 -0.130 2.134 1.00 94.94 108 ARG A CA 1
ATOM 836 C C . ARG A 1 108 ? 4.963 -1.440 2.743 1.00 94.94 108 ARG A C 1
ATOM 838 O O . ARG A 1 108 ? 4.308 -1.382 3.778 1.00 94.94 108 ARG A O 1
ATOM 845 N N . TYR A 1 109 ? 5.343 -2.606 2.213 1.00 93.25 109 TYR A N 1
ATOM 846 C CA . TYR A 1 109 ? 4.967 -3.892 2.818 1.00 93.25 109 TYR A CA 1
ATOM 847 C C . TYR A 1 109 ? 5.398 -4.004 4.287 1.00 93.25 109 TYR A C 1
ATOM 849 O O . TYR A 1 109 ? 4.570 -4.330 5.141 1.00 93.25 109 TYR A O 1
ATOM 857 N N . ALA A 1 110 ? 6.654 -3.678 4.606 1.00 92.56 110 ALA A N 1
ATOM 858 C CA . ALA A 1 110 ? 7.138 -3.695 5.989 1.00 92.56 110 ALA A CA 1
ATOM 859 C C . ALA A 1 110 ? 6.341 -2.730 6.886 1.00 92.56 110 ALA A C 1
ATOM 861 O O . ALA A 1 110 ? 5.940 -3.088 7.996 1.00 92.56 110 ALA A O 1
ATOM 862 N N . THR A 1 111 ? 6.044 -1.536 6.370 1.00 95.12 111 THR A N 1
ATOM 863 C CA . THR A 1 111 ? 5.258 -0.510 7.071 1.00 95.12 111 THR A CA 1
ATOM 864 C C . THR A 1 111 ? 3.825 -0.976 7.343 1.00 95.12 111 THR A C 1
ATOM 866 O O . THR A 1 111 ? 3.319 -0.837 8.458 1.00 95.12 111 THR A O 1
ATOM 869 N N . VAL A 1 112 ? 3.157 -1.550 6.342 1.00 94.75 112 VAL A N 1
ATOM 870 C CA . VAL A 1 112 ? 1.789 -2.068 6.464 1.00 94.75 112 VAL A CA 1
ATOM 871 C C . VAL A 1 112 ? 1.766 -3.246 7.426 1.00 94.75 112 VAL A C 1
ATOM 873 O O . VAL A 1 112 ? 0.897 -3.307 8.290 1.00 94.75 112 VAL A O 1
ATOM 876 N N . PHE A 1 113 ? 2.747 -4.144 7.355 1.00 93.56 113 PHE A N 1
ATOM 877 C CA . PHE A 1 113 ? 2.858 -5.247 8.301 1.00 93.56 113 PHE A CA 1
ATOM 878 C C . PHE A 1 113 ? 2.951 -4.738 9.745 1.00 93.56 113 PHE A C 1
ATOM 880 O O . PHE A 1 113 ? 2.169 -5.160 10.587 1.00 93.56 113 PHE A O 1
ATOM 887 N N . GLN A 1 114 ? 3.828 -3.779 10.039 1.00 94.94 114 GLN A N 1
ATOM 888 C CA . GLN A 1 114 ? 3.981 -3.251 11.399 1.00 94.94 114 GLN A CA 1
ATOM 889 C C . GLN A 1 114 ? 2.720 -2.554 11.932 1.00 94.94 114 GLN A C 1
ATOM 891 O O . GLN A 1 114 ? 2.400 -2.699 13.110 1.00 94.94 114 GLN A O 1
ATOM 896 N N . ASN A 1 115 ? 1.993 -1.828 11.078 1.00 95.00 115 ASN A N 1
ATOM 897 C CA . ASN A 1 115 ? 0.873 -0.985 11.512 1.00 95.00 115 ASN A CA 1
ATOM 898 C C . ASN A 1 115 ? -0.497 -1.674 11.434 1.00 95.00 115 ASN A C 1
ATOM 900 O O . ASN A 1 115 ? -1.358 -1.427 12.275 1.00 95.00 115 ASN A O 1
ATOM 904 N N . ILE A 1 116 ? -0.712 -2.540 10.442 1.00 94.12 116 ILE A N 1
ATOM 905 C CA . ILE A 1 116 ? -2.006 -3.185 10.175 1.00 94.12 116 ILE A CA 1
ATOM 906 C C . ILE A 1 116 ? -2.078 -4.588 10.782 1.00 94.12 116 ILE A C 1
ATOM 908 O O . ILE A 1 116 ? -3.135 -4.992 11.270 1.00 94.12 116 ILE A O 1
ATOM 912 N N . HIS A 1 117 ? -0.968 -5.336 10.820 1.00 90.50 117 HIS A N 1
ATOM 913 C CA . HIS A 1 117 ? -0.966 -6.688 11.392 1.00 90.50 117 HIS A CA 1
ATOM 914 C C . HIS A 1 117 ? -1.457 -6.752 12.851 1.00 90.50 117 HIS A C 1
ATOM 916 O O . HIS A 1 117 ? -2.231 -7.664 13.161 1.00 90.50 117 HIS A O 1
ATOM 922 N N . PRO A 1 118 ? -1.093 -5.812 13.751 1.00 91.69 118 PRO A N 1
ATOM 923 C CA . PRO A 1 118 ? -1.614 -5.813 15.117 1.00 91.69 118 PRO A CA 1
ATOM 924 C C . PRO A 1 118 ? -3.140 -5.687 15.173 1.00 91.69 118 PRO A C 1
ATOM 926 O O . PRO A 1 118 ? -3.773 -6.373 15.972 1.00 91.69 118 PRO A O 1
ATOM 929 N N . LEU A 1 119 ? -3.737 -4.882 14.288 1.00 91.38 119 LEU A N 1
ATOM 930 C CA . LEU A 1 119 ? -5.187 -4.671 14.227 1.00 91.38 119 LEU A CA 1
ATOM 931 C C . LEU A 1 119 ? -5.917 -5.953 13.811 1.00 91.38 119 LEU A C 1
ATOM 933 O O . LEU A 1 119 ? -6.908 -6.330 14.425 1.00 91.38 119 LEU A O 1
ATOM 937 N N . ILE A 1 120 ? -5.358 -6.696 12.850 1.00 88.06 120 ILE A N 1
ATOM 938 C CA . ILE A 1 120 ? -5.873 -8.015 12.443 1.00 88.06 120 ILE A CA 1
ATOM 939 C C . ILE A 1 120 ? -5.832 -9.011 13.613 1.00 88.06 120 ILE A C 1
ATOM 941 O O . ILE A 1 120 ? -6.692 -9.884 13.724 1.00 88.06 120 ILE A O 1
ATOM 945 N N . SER A 1 121 ? -4.816 -8.928 14.477 1.00 81.25 121 SER A N 1
ATOM 946 C CA . SER A 1 121 ? -4.688 -9.840 15.618 1.00 81.25 121 SER A CA 1
ATOM 947 C C . SER A 1 121 ? -5.747 -9.604 16.692 1.00 81.25 121 SER A C 1
ATOM 949 O O . SER A 1 121 ? -6.090 -10.553 17.397 1.00 81.25 121 SER A O 1
ATOM 951 N N . VAL A 1 122 ? -6.239 -8.372 16.841 1.00 80.50 122 VAL A N 1
ATOM 952 C CA . VAL A 1 122 ? -7.297 -8.044 17.809 1.00 80.50 122 VAL A CA 1
ATOM 953 C C . VAL A 1 122 ? -8.623 -8.688 17.396 1.00 80.50 122 VAL A C 1
ATOM 955 O O . VAL A 1 122 ? -9.329 -9.192 18.257 1.00 80.50 122 VAL A O 1
ATOM 958 N N . LEU A 1 123 ? -8.893 -8.782 16.090 1.00 78.62 123 LEU A N 1
ATOM 959 C CA . LEU A 1 123 ? -10.109 -9.389 15.528 1.00 78.62 123 LEU A CA 1
ATOM 960 C C . LEU A 1 123 ? -10.184 -10.919 15.650 1.00 78.62 123 LEU A C 1
ATOM 962 O O . LEU A 1 123 ? -11.200 -11.516 15.316 1.00 78.62 123 LEU A O 1
ATOM 966 N N . ARG A 1 124 ? -9.088 -11.572 16.052 1.00 67.88 124 ARG A N 1
ATOM 967 C CA . ARG A 1 124 ? -8.997 -13.035 16.201 1.00 67.88 124 ARG A CA 1
ATOM 968 C C . ARG A 1 124 ? -9.199 -13.519 17.642 1.00 67.88 124 ARG A C 1
ATOM 970 O O . ARG A 1 124 ? -8.940 -14.690 17.915 1.00 67.88 124 ARG A O 1
ATOM 977 N N . ARG A 1 125 ? -9.593 -12.623 18.545 1.00 57.50 125 ARG A N 1
ATOM 978 C CA . ARG A 1 125 ? -9.968 -12.935 19.928 1.00 57.50 125 ARG A CA 1
ATOM 979 C C . ARG A 1 125 ? -11.477 -13.038 20.041 1.00 57.50 125 ARG A C 1
ATOM 981 O O . ARG A 1 125 ? -11.912 -13.900 20.830 1.00 57.50 125 ARG A O 1
#